Protein AF-A0A813FRF9-F1 (afdb_monomer_lite)

Sequence (175 aa):
MVHPERCLAGGSPAPPGAAAARYLAWLTDDVLRLDVAEHCANDVSYFPFDEIVEAMVLALSRDSKVMACCECGPPQIPIVACPETNTAAVQGDGENCGQEQPGLLLVPPCGVVPFRGFSNYACPFAFLADRLETVYPLFRAFYCRHLCRLHTLSSEPRTLLQLCELFLVCPNYVI

Radius of gyration: 22.88 Å; chains: 1; bounding box: 69×36×68 Å

Organism: Polarella glacialis (NCBI:txid89957)

Secondary structure (DSSP, 8-state):
-----------PPPPHHHHHHHHHHTTTHHHHHHHHIIIIITSTTTGGGHHHHHHHHHHHHH-TTHHHH-TTS-SS--EEE-----S-----------------EEESTTSPPP-TT-GGGTHHHHTT-S-HHHHHHHHHHHIIIIIHHHHS--SSTTSHHHHHHHHHH-TT---

Structure (mmCIF, N/CA/C/O backbone):
data_AF-A0A813FRF9-F1
#
_entry.id   AF-A0A813FRF9-F1
#
loop_
_atom_site.group_PDB
_atom_site.id
_atom_site.type_symbol
_atom_site.label_atom_id
_atom_site.label_alt_id
_atom_site.label_comp_id
_atom_site.label_asym_id
_atom_site.label_entity_id
_atom_site.label_seq_id
_atom_site.pdbx_PDB_ins_code
_atom_site.Cartn_x
_atom_site.Cartn_y
_atom_site.Cartn_z
_atom_site.occupancy
_atom_site.B_iso_or_equiv
_atom_site.auth_seq_id
_atom_site.auth_comp_id
_atom_site.auth_asym_id
_atom_site.auth_atom_id
_atom_site.pdbx_PDB_model_num
ATOM 1 N N . MET A 1 1 ? -50.436 -22.057 -40.321 1.00 35.47 1 MET A N 1
ATOM 2 C CA . MET A 1 1 ? -49.253 -22.528 -39.564 1.00 35.47 1 MET A CA 1
ATOM 3 C C . MET A 1 1 ? -48.476 -21.277 -39.182 1.00 35.47 1 MET A C 1
ATOM 5 O O . MET A 1 1 ? -47.975 -20.619 -40.074 1.00 35.47 1 MET A O 1
ATOM 9 N N . VAL A 1 2 ? -48.770 -20.681 -38.026 1.00 33.16 2 VAL A N 1
ATOM 10 C CA . VAL A 1 2 ? -48.158 -20.957 -36.707 1.00 33.16 2 VAL A CA 1
ATOM 11 C C . VAL A 1 2 ? -46.705 -20.462 -36.647 1.00 33.16 2 VAL A C 1
ATOM 13 O O . VAL A 1 2 ? -45.807 -21.060 -37.227 1.00 33.16 2 VAL A O 1
ATOM 16 N N . HIS A 1 3 ? -46.560 -19.343 -35.932 1.00 34.16 3 HIS A N 1
ATOM 17 C CA . HIS A 1 3 ? -45.374 -18.809 -35.245 1.00 34.16 3 HIS A CA 1
ATOM 18 C C . HIS A 1 3 ? -44.708 -19.860 -34.325 1.00 34.16 3 HIS A C 1
ATOM 20 O O . HIS A 1 3 ? -45.367 -20.843 -33.988 1.00 34.16 3 HIS A O 1
ATOM 26 N N . PRO A 1 4 ? -43.442 -19.685 -33.889 1.00 46.78 4 PRO A N 1
ATOM 27 C CA . PRO A 1 4 ? -43.062 -18.699 -32.847 1.00 46.78 4 PRO A CA 1
ATOM 28 C C . PRO A 1 4 ? -41.827 -17.858 -33.258 1.00 46.78 4 PRO A C 1
ATOM 30 O O . PRO A 1 4 ? -40.989 -18.349 -33.999 1.00 46.78 4 PRO A O 1
ATOM 33 N N . GLU A 1 5 ? -41.652 -16.556 -32.990 1.00 40.06 5 GLU A N 1
ATOM 34 C CA . GLU A 1 5 ? -41.834 -15.717 -31.780 1.00 40.06 5 GLU A CA 1
ATOM 35 C C . GLU A 1 5 ? -41.044 -16.193 -30.550 1.00 40.06 5 GLU A C 1
ATOM 37 O O . GLU A 1 5 ? -41.431 -17.158 -29.896 1.00 40.06 5 GLU A O 1
ATOM 42 N N . ARG A 1 6 ? -39.968 -15.459 -30.218 1.00 34.03 6 ARG A N 1
ATOM 43 C CA . ARG A 1 6 ? -39.759 -14.764 -28.923 1.00 34.03 6 ARG A CA 1
ATOM 44 C C . ARG A 1 6 ? -38.400 -14.045 -28.934 1.00 34.03 6 ARG A C 1
ATOM 46 O O . ARG A 1 6 ? -37.362 -14.687 -29.021 1.00 34.03 6 ARG A O 1
ATOM 53 N N . CYS A 1 7 ? -38.407 -12.721 -29.095 1.00 33.50 7 CYS A N 1
ATOM 54 C CA . CYS A 1 7 ? -38.400 -11.677 -28.044 1.00 33.50 7 CYS A CA 1
ATOM 55 C C . CYS A 1 7 ? -36.966 -11.162 -27.811 1.00 33.50 7 CYS A C 1
ATOM 57 O O . CYS A 1 7 ? -36.131 -11.874 -27.274 1.00 33.50 7 CYS A O 1
ATOM 59 N N . LEU A 1 8 ? -36.572 -10.044 -28.428 1.00 35.75 8 LEU A N 1
ATOM 60 C CA . LEU A 1 8 ? -36.839 -8.641 -28.053 1.00 35.75 8 LEU A CA 1
ATOM 61 C C . LEU A 1 8 ? -36.016 -8.156 -26.851 1.00 35.75 8 LEU A C 1
ATOM 63 O O . LEU A 1 8 ? -36.211 -8.592 -25.724 1.00 35.75 8 LEU A O 1
ATOM 67 N N . ALA A 1 9 ? -35.130 -7.207 -27.171 1.00 43.56 9 ALA A N 1
ATOM 68 C CA . ALA A 1 9 ? -34.919 -5.926 -26.500 1.00 43.56 9 ALA A CA 1
ATOM 69 C C . ALA A 1 9 ? -35.196 -5.854 -24.988 1.00 43.56 9 ALA A C 1
ATOM 71 O O . ALA A 1 9 ? -36.334 -5.915 -24.535 1.00 43.56 9 ALA A O 1
ATOM 72 N N . GLY A 1 10 ? -34.139 -5.559 -24.231 1.00 28.66 10 GLY A N 1
ATOM 73 C CA . GLY A 1 10 ? -34.236 -5.221 -22.815 1.00 28.66 10 GLY A CA 1
ATOM 74 C C . GLY A 1 10 ? -32.913 -4.719 -22.247 1.00 28.66 10 GLY A C 1
ATOM 75 O O . GLY A 1 10 ? -32.472 -5.197 -21.209 1.00 28.66 10 GLY A O 1
ATOM 76 N N . GLY A 1 11 ? -32.237 -3.792 -22.934 1.00 37.69 11 GLY A N 1
ATOM 77 C CA . GLY A 1 11 ? -31.128 -3.045 -22.341 1.00 37.69 11 GLY A CA 1
ATOM 78 C C . GLY A 1 11 ? -31.683 -2.065 -21.314 1.00 37.69 11 GLY A C 1
ATOM 79 O O . GLY A 1 11 ? -31.883 -0.896 -21.630 1.00 37.69 11 GLY A O 1
ATOM 80 N N . SER A 1 12 ? -32.010 -2.559 -20.119 1.00 35.47 12 SER A N 1
ATOM 81 C CA . SER A 1 12 ? -32.393 -1.707 -18.995 1.00 35.47 12 SER A CA 1
ATOM 82 C C . SER A 1 12 ? -31.258 -0.711 -18.734 1.00 35.47 12 SER A C 1
ATOM 84 O O . SER A 1 12 ? -30.107 -1.149 -18.630 1.00 35.47 12 SER A O 1
ATOM 86 N N . PRO A 1 13 ? -31.523 0.603 -18.608 1.00 44.47 13 PRO A N 1
ATOM 87 C CA . PRO A 1 13 ? -30.520 1.515 -18.081 1.00 44.47 13 PRO A CA 1
ATOM 88 C C . PRO A 1 13 ? -30.115 0.994 -16.700 1.00 44.47 13 PRO A C 1
ATOM 90 O O . PRO A 1 13 ? -30.976 0.654 -15.883 1.00 44.47 13 PRO A O 1
ATOM 93 N N . ALA A 1 14 ? -28.807 0.859 -16.463 1.00 45.72 14 ALA A N 1
ATOM 94 C CA . ALA A 1 14 ? -28.303 0.555 -15.131 1.00 45.72 14 ALA A CA 1
ATOM 95 C C . ALA A 1 14 ? -28.917 1.574 -14.155 1.00 45.72 14 ALA A C 1
ATOM 97 O O . ALA A 1 14 ? -28.960 2.764 -14.491 1.00 45.72 14 ALA A O 1
ATOM 98 N N . PRO A 1 15 ? -29.435 1.140 -12.993 1.00 48.06 15 PRO A N 1
ATOM 99 C CA . PRO A 1 15 ? -30.103 2.045 -12.072 1.00 48.06 15 PRO A CA 1
ATOM 100 C C . PRO A 1 15 ? -29.155 3.205 -11.726 1.00 48.06 15 PRO A C 1
ATOM 102 O O . PRO A 1 15 ? -27.954 2.968 -11.563 1.00 48.06 15 PRO A O 1
ATOM 105 N N . PRO A 1 16 ? -29.650 4.450 -11.596 1.00 51.41 16 PRO A N 1
ATOM 106 C CA . PRO A 1 16 ? -28.812 5.627 -11.338 1.00 51.41 16 PRO A CA 1
ATOM 107 C C . PRO A 1 16 ? -27.920 5.473 -10.090 1.00 51.41 16 PRO A C 1
ATOM 109 O O . PRO A 1 16 ? -26.838 6.052 -10.029 1.00 51.41 16 PRO A O 1
ATOM 112 N N . GLY A 1 17 ? -28.304 4.605 -9.145 1.00 50.88 17 GLY A N 1
ATOM 113 C CA . GLY A 1 17 ? -27.493 4.246 -7.977 1.00 50.88 17 GLY A CA 1
ATOM 114 C C . GLY A 1 17 ? -26.233 3.416 -8.275 1.00 50.88 17 GLY A C 1
ATOM 115 O O . GLY A 1 17 ? -25.252 3.530 -7.546 1.00 50.88 17 GLY A O 1
ATOM 116 N N . ALA A 1 18 ? -26.191 2.625 -9.355 1.00 51.00 18 ALA A N 1
ATOM 117 C CA . ALA A 1 18 ? -25.029 1.788 -9.682 1.00 51.00 18 ALA A CA 1
ATOM 118 C C . ALA A 1 18 ? -23.841 2.609 -10.215 1.00 51.00 18 ALA A C 1
ATOM 120 O O . ALA A 1 18 ? -22.685 2.271 -9.959 1.00 51.00 18 ALA A O 1
ATOM 121 N N . ALA A 1 19 ? -24.106 3.704 -10.933 1.00 54.38 19 ALA A N 1
ATOM 122 C CA . ALA A 1 19 ? -23.062 4.626 -11.380 1.00 54.38 19 ALA A CA 1
ATOM 123 C C . ALA A 1 19 ? -22.470 5.419 -10.202 1.00 54.38 19 ALA A C 1
ATOM 125 O O . ALA A 1 19 ? -21.249 5.547 -10.105 1.00 54.38 19 ALA A O 1
ATOM 126 N N . ALA A 1 20 ? -23.320 5.865 -9.269 1.00 56.28 20 ALA A N 1
ATOM 127 C CA . ALA A 1 20 ? -22.893 6.531 -8.039 1.00 56.28 20 ALA A CA 1
ATOM 128 C C . ALA A 1 20 ? -22.049 5.603 -7.145 1.00 56.28 20 ALA A C 1
ATOM 130 O O . ALA A 1 20 ? -20.982 5.997 -6.682 1.00 56.28 20 ALA A O 1
ATOM 131 N N . ALA A 1 21 ? -22.464 4.340 -6.984 1.00 55.38 21 ALA A N 1
ATOM 132 C CA . ALA A 1 21 ? -21.697 3.331 -6.252 1.00 55.38 21 ALA A CA 1
ATOM 133 C C . ALA A 1 21 ? -20.318 3.073 -6.880 1.00 55.38 21 ALA A C 1
ATOM 135 O O . ALA A 1 21 ? -19.330 2.903 -6.167 1.00 55.38 21 ALA A O 1
ATOM 136 N N . ARG A 1 22 ? -20.226 3.090 -8.219 1.00 58.75 22 ARG A N 1
ATOM 137 C CA . ARG A 1 22 ? -18.935 2.995 -8.908 1.00 58.75 22 ARG A CA 1
ATOM 138 C C . ARG A 1 22 ? -18.078 4.215 -8.620 1.00 58.75 22 ARG A C 1
ATOM 140 O O . ARG A 1 22 ? -16.948 4.005 -8.224 1.00 58.75 22 ARG A O 1
ATOM 147 N N . TYR A 1 23 ? -18.593 5.437 -8.762 1.00 66.31 23 TYR A N 1
ATOM 148 C CA . TYR A 1 23 ? -17.843 6.673 -8.486 1.00 66.31 23 TYR A CA 1
ATOM 149 C C . TYR A 1 23 ? -17.273 6.710 -7.059 1.00 66.31 23 TYR A C 1
ATOM 151 O O . TYR A 1 23 ? -16.101 7.024 -6.868 1.00 66.31 23 TYR A O 1
ATOM 159 N N . LEU A 1 24 ? -18.068 6.286 -6.074 1.00 62.81 24 LEU A N 1
ATOM 160 C CA . LEU A 1 24 ? -17.651 6.196 -4.675 1.00 62.81 24 LEU A CA 1
ATOM 161 C C . LEU A 1 24 ? -16.454 5.258 -4.464 1.00 62.81 24 LEU A C 1
ATOM 163 O O . LEU A 1 24 ? -15.586 5.569 -3.657 1.00 62.81 24 LEU A O 1
ATOM 167 N N . ALA A 1 25 ? -16.349 4.162 -5.221 1.00 61.16 25 ALA A N 1
ATOM 168 C CA . ALA A 1 25 ? -15.230 3.224 -5.108 1.00 61.16 25 ALA A CA 1
ATOM 169 C C . ALA A 1 25 ? -13.867 3.815 -5.531 1.00 61.16 25 ALA A C 1
ATOM 171 O O . ALA A 1 25 ? -12.841 3.264 -5.139 1.00 61.16 25 ALA A O 1
ATOM 172 N N . TRP A 1 26 ? -13.847 4.916 -6.297 1.00 69.31 26 TRP A N 1
ATOM 173 C CA . TRP A 1 26 ? -12.620 5.585 -6.768 1.00 69.31 26 TRP A CA 1
ATOM 174 C C . TRP A 1 26 ? -12.372 6.928 -6.082 1.00 69.31 26 TRP A C 1
ATOM 176 O O . TRP A 1 26 ? -11.382 7.583 -6.389 1.00 69.31 26 TRP A O 1
ATOM 186 N N . LEU A 1 27 ? -13.236 7.346 -5.149 1.00 79.81 27 LEU A N 1
ATOM 187 C CA . LEU A 1 27 ? -13.107 8.635 -4.461 1.00 79.81 27 LEU A CA 1
ATOM 188 C C . LEU A 1 27 ? -11.741 8.783 -3.770 1.00 79.81 27 LEU A C 1
ATOM 190 O O . LEU A 1 27 ? -11.188 9.873 -3.667 1.00 79.81 27 LEU A O 1
ATOM 194 N N . THR A 1 28 ? -11.189 7.669 -3.305 1.00 85.88 28 THR A N 1
ATOM 195 C CA . THR A 1 28 ? -9.911 7.609 -2.599 1.00 85.88 28 THR A CA 1
ATOM 196 C C . THR A 1 28 ? -8.701 7.451 -3.507 1.00 85.88 28 THR A C 1
ATOM 198 O O . THR A 1 28 ? -7.582 7.612 -3.032 1.00 85.88 28 THR A O 1
ATOM 201 N N . ASP A 1 29 ? -8.890 7.150 -4.792 1.00 90.50 29 ASP A N 1
ATOM 202 C CA . ASP A 1 29 ? -7.775 6.897 -5.705 1.00 90.50 29 ASP A CA 1
ATOM 203 C C . ASP A 1 29 ? -6.929 8.155 -5.914 1.00 90.50 29 ASP A C 1
ATOM 205 O O . ASP A 1 29 ? -5.707 8.066 -5.900 1.00 90.50 29 ASP A O 1
ATOM 209 N N . ASP A 1 30 ? -7.553 9.327 -6.043 1.00 90.94 30 ASP A N 1
ATOM 210 C CA . ASP A 1 30 ? -6.819 10.583 -6.234 1.00 90.94 30 ASP A CA 1
ATOM 211 C C . ASP A 1 30 ? -5.989 10.945 -4.999 1.00 90.94 30 ASP A C 1
ATOM 213 O O . ASP A 1 30 ? -4.849 11.384 -5.128 1.00 90.94 30 ASP A O 1
ATOM 217 N N . VAL A 1 31 ? -6.514 10.684 -3.797 1.00 92.06 31 VAL A N 1
ATOM 218 C CA . VAL A 1 31 ? -5.765 10.868 -2.543 1.00 92.06 31 VAL A CA 1
ATOM 219 C C . VAL A 1 31 ? -4.556 9.936 -2.498 1.00 92.06 31 VAL A C 1
ATOM 221 O O . VAL A 1 31 ? -3.470 10.358 -2.115 1.00 92.06 31 VAL A O 1
ATOM 224 N N . LEU A 1 32 ? -4.724 8.683 -2.924 1.00 93.44 32 LEU A N 1
ATOM 225 C CA . LEU A 1 32 ? -3.633 7.711 -2.969 1.00 93.44 32 LEU A CA 1
ATOM 226 C C . LEU A 1 32 ? -2.583 8.073 -4.027 1.00 93.44 32 LEU A C 1
ATOM 228 O O . LEU A 1 32 ? -1.395 7.965 -3.746 1.00 93.44 32 LEU A O 1
ATOM 232 N N . ARG A 1 33 ? -2.989 8.558 -5.206 1.00 94.31 33 ARG A N 1
ATOM 233 C CA . ARG A 1 33 ? -2.050 9.047 -6.232 1.00 94.31 33 ARG A CA 1
ATOM 234 C C . ARG A 1 33 ? -1.267 10.260 -5.760 1.00 94.31 33 ARG A C 1
ATOM 236 O O . ARG A 1 33 ? -0.059 10.318 -5.960 1.00 94.31 33 ARG A O 1
ATOM 243 N N . LEU A 1 34 ? -1.941 11.210 -5.111 1.00 94.69 34 LEU A N 1
ATOM 244 C CA . LEU A 1 34 ? -1.283 12.368 -4.509 1.00 94.69 34 LEU A CA 1
ATOM 245 C C . LEU A 1 34 ? -0.261 11.932 -3.454 1.00 94.69 34 LEU A C 1
ATOM 247 O O . LEU A 1 34 ? 0.848 12.455 -3.435 1.00 94.69 34 LEU A O 1
ATOM 251 N N . ASP A 1 35 ? -0.605 10.945 -2.626 1.00 95.38 35 ASP A N 1
ATOM 252 C CA . ASP A 1 35 ? 0.298 10.417 -1.606 1.00 95.38 35 ASP A CA 1
ATOM 253 C C . ASP A 1 35 ? 1.558 9.772 -2.203 1.00 95.38 35 ASP A C 1
ATOM 255 O O . ASP A 1 35 ? 2.666 10.052 -1.742 1.00 95.38 35 ASP A O 1
ATOM 259 N N . VAL A 1 36 ? 1.396 8.954 -3.249 1.00 95.88 36 VAL A N 1
ATOM 260 C CA . VAL A 1 36 ? 2.508 8.320 -3.977 1.00 95.88 36 VAL A CA 1
ATOM 261 C C . VAL A 1 36 ? 3.378 9.370 -4.661 1.00 95.88 36 VAL A C 1
ATOM 263 O O . VAL A 1 36 ? 4.603 9.309 -4.555 1.00 95.88 36 VAL A O 1
ATOM 266 N N . ALA A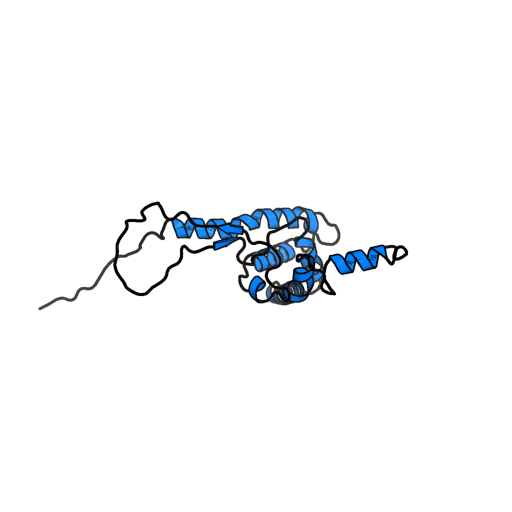 1 37 ? 2.771 10.362 -5.313 1.00 94.94 37 ALA A N 1
ATOM 267 C CA . ALA A 1 37 ? 3.515 11.455 -5.927 1.00 94.94 37 ALA A CA 1
ATOM 268 C C . ALA A 1 37 ? 4.325 12.240 -4.880 1.00 94.94 37 ALA A C 1
ATOM 270 O O . ALA A 1 37 ? 5.470 12.609 -5.129 1.00 94.94 37 ALA A O 1
ATOM 271 N N . GLU A 1 38 ? 3.758 12.469 -3.691 1.00 94.31 38 GLU A N 1
ATOM 272 C CA . GLU A 1 38 ? 4.425 13.209 -2.621 1.00 94.31 38 GLU A CA 1
ATOM 273 C C . GLU A 1 38 ? 5.570 12.419 -1.966 1.00 94.31 38 GLU A C 1
ATOM 275 O O . GLU A 1 38 ? 6.622 13.008 -1.726 1.00 94.31 38 GLU A O 1
ATOM 280 N N . HIS A 1 39 ? 5.390 11.123 -1.683 1.00 91.81 39 HIS A N 1
ATOM 281 C CA . HIS A 1 39 ? 6.319 10.349 -0.842 1.00 91.81 39 HIS A CA 1
ATOM 282 C C . HIS A 1 39 ? 7.189 9.347 -1.604 1.00 91.81 39 HIS A C 1
ATOM 284 O O . HIS A 1 39 ? 8.278 9.022 -1.144 1.00 91.81 39 HIS A O 1
ATOM 290 N N . CYS A 1 40 ? 6.729 8.840 -2.748 1.00 91.44 40 CYS A N 1
ATOM 291 C CA . CYS A 1 40 ? 7.476 7.876 -3.551 1.00 91.44 40 CYS A CA 1
ATOM 292 C C . CYS A 1 40 ? 8.201 8.577 -4.705 1.00 91.44 40 CYS A C 1
ATOM 294 O O . CYS A 1 40 ? 9.424 8.501 -4.791 1.00 91.44 40 CYS A O 1
ATOM 296 N N . ALA A 1 41 ? 7.472 9.330 -5.537 1.00 91.19 41 ALA A N 1
ATOM 297 C CA . ALA A 1 41 ? 8.043 9.967 -6.728 1.00 91.19 41 ALA A CA 1
ATOM 298 C C . ALA A 1 41 ? 9.033 11.101 -6.398 1.00 91.19 41 ALA A C 1
ATOM 300 O O . ALA A 1 41 ? 9.999 11.315 -7.129 1.00 91.19 41 ALA A O 1
ATOM 301 N N . ASN A 1 42 ? 8.829 11.811 -5.282 1.00 90.88 42 ASN A N 1
ATOM 302 C CA . ASN A 1 42 ? 9.750 12.860 -4.831 1.00 90.88 42 ASN A CA 1
ATOM 303 C C . ASN A 1 42 ? 10.937 12.337 -3.999 1.00 90.88 42 ASN A C 1
ATOM 305 O O . ASN A 1 42 ? 11.817 13.129 -3.654 1.00 90.88 42 ASN A O 1
ATOM 309 N N . ASP A 1 43 ? 10.984 11.046 -3.651 1.00 92.44 43 ASP A N 1
ATOM 310 C CA . ASP A 1 43 ? 12.088 10.474 -2.876 1.00 92.44 43 ASP A CA 1
ATOM 311 C C . ASP A 1 43 ? 13.158 9.880 -3.801 1.00 92.44 43 ASP A C 1
ATOM 313 O O . A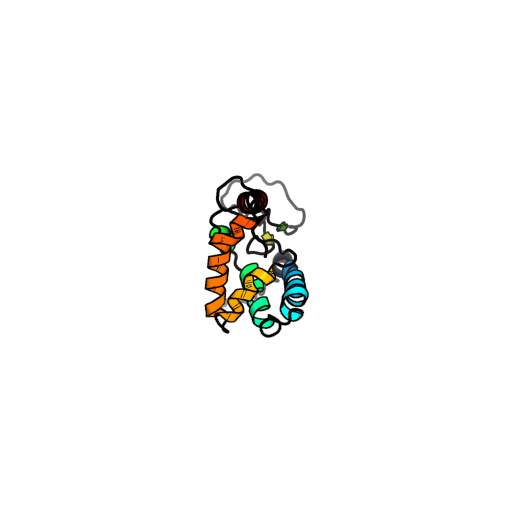SP A 1 43 ? 12.880 9.061 -4.675 1.00 92.44 43 ASP A O 1
ATOM 317 N N . VAL A 1 44 ? 14.419 10.254 -3.575 1.00 91.69 44 VAL A N 1
ATOM 318 C CA . VAL A 1 44 ? 15.571 9.825 -4.390 1.00 91.69 44 VAL A CA 1
ATOM 319 C C . VAL A 1 44 ? 15.761 8.301 -4.387 1.00 91.69 44 VAL A C 1
ATOM 321 O O . VAL A 1 44 ? 16.325 7.744 -5.326 1.00 91.69 44 VAL A O 1
ATOM 324 N N . SER A 1 45 ? 15.297 7.620 -3.343 1.00 90.94 45 SER A N 1
ATOM 325 C CA . SER A 1 45 ? 15.440 6.173 -3.167 1.00 90.94 45 SER A CA 1
ATOM 326 C C . SER A 1 45 ? 14.313 5.392 -3.837 1.00 90.94 45 SER A C 1
ATOM 328 O O . SER A 1 45 ? 14.526 4.246 -4.230 1.00 90.94 45 SER A O 1
ATOM 330 N N . TYR A 1 46 ? 13.123 5.991 -3.948 1.00 90.75 46 TYR A N 1
ATOM 331 C CA . TYR A 1 46 ? 11.905 5.289 -4.356 1.00 90.75 46 TYR A CA 1
ATOM 332 C C . TYR A 1 46 ? 11.318 5.759 -5.689 1.00 90.75 46 TYR A C 1
ATOM 334 O O . TYR A 1 46 ? 10.503 5.029 -6.247 1.00 90.75 46 TYR A O 1
ATOM 342 N N . PHE A 1 47 ? 11.769 6.892 -6.245 1.00 92.12 47 PHE A N 1
ATOM 343 C CA . PHE A 1 47 ? 11.260 7.423 -7.514 1.00 92.12 47 PHE A CA 1
ATOM 344 C C . PHE A 1 47 ? 11.199 6.422 -8.684 1.00 92.12 47 PHE A C 1
ATOM 346 O O . PHE A 1 47 ? 10.289 6.568 -9.491 1.00 92.12 47 PHE A O 1
ATOM 353 N N . PRO A 1 48 ? 12.090 5.409 -8.831 1.00 92.88 48 PRO A N 1
ATOM 354 C CA . PRO A 1 48 ? 11.991 4.463 -9.946 1.00 92.88 48 PRO A CA 1
ATOM 355 C C . PRO A 1 48 ? 10.802 3.503 -9.828 1.00 92.88 48 PRO A C 1
ATOM 357 O O . PRO A 1 48 ? 10.531 2.752 -10.760 1.00 92.88 48 PRO A O 1
ATOM 360 N N . PHE A 1 49 ? 10.164 3.459 -8.659 1.00 94.06 49 PHE A N 1
ATOM 361 C CA . PHE A 1 49 ? 9.151 2.480 -8.292 1.00 94.06 49 PHE A CA 1
ATOM 362 C C . PHE A 1 49 ? 7.770 3.104 -8.069 1.00 94.06 49 PHE A C 1
ATOM 364 O O . PHE A 1 49 ? 6.868 2.424 -7.578 1.00 94.06 49 PHE A O 1
ATOM 371 N N . ASP A 1 50 ? 7.587 4.379 -8.397 1.00 94.25 50 ASP A N 1
ATOM 372 C CA . ASP A 1 50 ? 6.327 5.094 -8.202 1.00 94.25 50 ASP A CA 1
ATOM 373 C C . ASP A 1 50 ? 5.145 4.382 -8.881 1.00 94.25 50 ASP A C 1
ATOM 375 O O . ASP A 1 50 ? 4.103 4.197 -8.252 1.00 94.25 50 ASP A O 1
ATOM 379 N N . GLU A 1 51 ? 5.335 3.859 -10.094 1.00 95.06 51 GLU A N 1
ATOM 380 C CA . GLU A 1 51 ? 4.310 3.107 -10.825 1.00 95.06 51 GLU A CA 1
ATOM 381 C C . GLU A 1 51 ? 3.888 1.815 -10.103 1.00 95.06 51 GLU A C 1
ATOM 383 O O . GLU A 1 51 ? 2.693 1.533 -9.948 1.00 95.06 51 GLU A O 1
ATOM 388 N N . ILE A 1 52 ? 4.849 1.010 -9.630 1.00 95.69 52 ILE A N 1
ATOM 389 C CA . ILE A 1 52 ? 4.539 -0.251 -8.940 1.00 95.69 52 ILE A CA 1
ATOM 390 C C . ILE A 1 52 ? 3.967 0.007 -7.542 1.00 95.69 52 ILE A C 1
ATOM 392 O O . ILE A 1 52 ? 3.079 -0.725 -7.094 1.00 95.69 52 ILE A O 1
ATOM 396 N N . VAL A 1 53 ? 4.420 1.065 -6.864 1.00 95.81 53 VAL A N 1
ATOM 397 C CA . VAL A 1 53 ? 3.891 1.501 -5.568 1.00 95.81 53 VAL A CA 1
ATOM 398 C C . VAL A 1 53 ? 2.459 2.008 -5.709 1.00 95.81 53 VAL A C 1
ATOM 400 O O . VAL A 1 53 ? 1.596 1.559 -4.948 1.00 95.81 53 VAL A O 1
ATOM 403 N N . GLU A 1 54 ? 2.164 2.842 -6.710 1.00 95.69 54 GLU A N 1
ATOM 404 C CA . GLU A 1 54 ? 0.793 3.248 -7.039 1.00 95.69 54 GLU A CA 1
ATOM 405 C C . GLU A 1 54 ? -0.083 2.017 -7.281 1.00 95.69 54 GLU A C 1
ATOM 407 O O . GLU A 1 54 ? -1.144 1.869 -6.665 1.00 95.69 54 GLU A O 1
ATOM 412 N N . ALA A 1 55 ? 0.379 1.086 -8.118 1.00 95.69 55 ALA A N 1
ATOM 413 C CA . ALA A 1 55 ? -0.370 -0.120 -8.436 1.00 95.69 55 ALA A CA 1
ATOM 414 C C . ALA A 1 55 ? -0.665 -0.977 -7.191 1.00 95.69 55 ALA A C 1
ATOM 416 O O . ALA A 1 55 ? -1.789 -1.459 -7.034 1.00 95.69 55 ALA A O 1
ATOM 417 N N . MET A 1 56 ? 0.300 -1.143 -6.279 1.00 95.62 56 MET A N 1
ATOM 418 C CA . MET A 1 56 ? 0.116 -1.878 -5.021 1.00 95.62 56 MET A CA 1
ATOM 419 C C . MET A 1 56 ? -0.907 -1.212 -4.099 1.00 95.62 56 MET A C 1
ATOM 421 O O . MET A 1 56 ? -1.785 -1.884 -3.550 1.00 95.62 56 MET A O 1
ATOM 425 N N . VAL A 1 57 ? -0.797 0.103 -3.928 1.00 94.88 57 VAL A N 1
ATOM 426 C CA . VAL A 1 57 ? -1.653 0.891 -3.041 1.00 94.88 57 VAL A CA 1
ATOM 427 C C . VAL A 1 57 ? -3.097 0.923 -3.559 1.00 94.88 57 VAL A C 1
ATOM 429 O O . VAL A 1 57 ? -4.036 0.684 -2.795 1.00 94.88 57 VAL A O 1
ATOM 432 N N . LEU A 1 58 ? -3.288 1.117 -4.867 1.00 93.75 58 LEU A N 1
ATOM 433 C CA . LEU A 1 58 ? -4.604 1.053 -5.507 1.00 93.75 58 LEU A CA 1
ATOM 434 C C . LEU A 1 58 ? -5.189 -0.366 -5.488 1.00 93.75 58 LEU A C 1
ATOM 436 O O . LEU A 1 58 ? -6.388 -0.538 -5.256 1.00 93.75 58 LEU A O 1
ATOM 440 N N . ALA A 1 59 ? -4.364 -1.399 -5.693 1.00 93.62 59 ALA A N 1
ATOM 441 C CA . ALA A 1 59 ? -4.802 -2.789 -5.576 1.00 93.62 59 ALA A CA 1
ATOM 442 C C . ALA A 1 59 ? -5.267 -3.113 -4.151 1.00 93.62 59 ALA A C 1
ATOM 444 O O . ALA A 1 59 ? -6.261 -3.817 -3.971 1.00 93.62 59 ALA A O 1
ATOM 445 N N . LEU A 1 60 ? -4.597 -2.571 -3.129 1.00 92.75 60 LEU A N 1
ATOM 446 C CA . LEU A 1 60 ? -5.024 -2.738 -1.745 1.00 92.75 60 LEU A CA 1
ATOM 447 C C . LEU A 1 60 ? -6.342 -2.009 -1.484 1.00 92.75 60 LEU A C 1
ATOM 449 O O . LEU A 1 60 ? -7.239 -2.627 -0.930 1.00 92.75 60 LEU A O 1
ATOM 453 N N . SER A 1 61 ? -6.480 -0.753 -1.924 1.00 91.19 61 SER A N 1
ATOM 454 C CA . SER A 1 61 ? -7.707 0.056 -1.800 1.00 91.19 61 SER A CA 1
ATOM 455 C C . SER A 1 61 ? -8.961 -0.688 -2.286 1.00 91.19 61 SER A C 1
ATOM 457 O O . SER A 1 61 ? -10.020 -0.655 -1.656 1.00 91.19 61 SER A O 1
ATOM 459 N N . ARG A 1 62 ? -8.828 -1.439 -3.385 1.00 89.12 62 ARG A N 1
ATOM 460 C CA . ARG A 1 62 ? -9.935 -2.154 -4.038 1.00 89.12 62 ARG A CA 1
ATOM 461 C C . ARG A 1 62 ? -10.194 -3.563 -3.499 1.00 89.12 62 ARG A C 1
ATOM 463 O O . ARG A 1 62 ? -11.228 -4.143 -3.833 1.00 89.12 62 ARG A O 1
ATOM 470 N N . ASP A 1 63 ? -9.297 -4.137 -2.699 1.00 90.31 63 ASP A N 1
ATOM 471 C CA . ASP A 1 63 ? -9.460 -5.506 -2.200 1.00 90.31 63 ASP A CA 1
ATOM 472 C C . ASP A 1 63 ? -10.368 -5.548 -0.966 1.00 90.31 63 ASP A C 1
ATOM 474 O O . ASP A 1 63 ? -9.954 -5.292 0.165 1.00 90.31 63 ASP A O 1
ATOM 478 N N . SER A 1 64 ? -11.621 -5.952 -1.185 1.00 85.69 64 SER A N 1
ATOM 479 C CA . SER A 1 64 ? -12.627 -6.111 -0.131 1.00 85.69 64 SER A CA 1
ATOM 480 C C . SER A 1 64 ? -12.307 -7.211 0.884 1.00 85.69 64 SER A C 1
ATOM 482 O O . SER A 1 64 ? -12.946 -7.291 1.932 1.00 85.69 64 SER A O 1
ATOM 484 N N . LYS A 1 65 ? -11.326 -8.078 0.605 1.00 87.62 65 LYS A N 1
ATOM 485 C CA . LYS A 1 65 ? -10.907 -9.140 1.528 1.00 87.62 65 LYS A CA 1
ATOM 486 C C . LYS A 1 65 ? -9.951 -8.635 2.601 1.00 87.62 65 LYS A C 1
ATOM 488 O O . LYS A 1 65 ? -9.771 -9.336 3.592 1.00 87.62 65 LYS A O 1
ATOM 493 N N . VAL A 1 66 ? -9.339 -7.459 2.430 1.00 89.12 66 VAL A N 1
ATOM 494 C CA . VAL A 1 66 ? -8.356 -6.908 3.380 1.00 89.12 66 VAL A CA 1
ATOM 495 C C . VAL A 1 66 ? -8.956 -6.808 4.779 1.00 89.12 66 VAL A C 1
ATOM 497 O O . VAL A 1 66 ? -8.384 -7.363 5.712 1.00 89.12 66 VAL A O 1
ATOM 500 N N . MET A 1 67 ? -10.152 -6.226 4.915 1.00 84.31 67 MET A N 1
ATOM 501 C CA . MET A 1 67 ? -10.824 -6.089 6.211 1.00 84.31 67 MET A CA 1
ATOM 502 C C . MET A 1 67 ? -11.038 -7.432 6.921 1.00 84.31 67 MET A C 1
ATOM 504 O O . MET A 1 67 ? -10.784 -7.540 8.117 1.00 84.31 67 MET A O 1
ATOM 508 N N . ALA A 1 68 ? -11.478 -8.461 6.192 1.00 84.88 68 ALA A N 1
ATOM 509 C CA . ALA A 1 68 ? -11.721 -9.789 6.757 1.00 84.88 68 ALA A CA 1
ATOM 510 C C . ALA A 1 68 ? -10.423 -10.540 7.107 1.00 84.88 68 ALA A C 1
ATOM 512 O O . ALA A 1 68 ? -10.444 -11.467 7.912 1.00 84.88 68 ALA A O 1
ATOM 513 N N . CYS A 1 69 ? -9.300 -10.167 6.490 1.00 86.69 69 CYS A N 1
ATOM 514 C CA . CYS A 1 69 ? -7.996 -10.778 6.732 1.00 86.69 69 CYS A CA 1
ATOM 515 C C . CYS A 1 69 ? -7.178 -10.078 7.828 1.00 86.69 69 CYS A C 1
ATOM 517 O O . CYS A 1 69 ? -6.149 -10.621 8.228 1.00 86.69 69 CYS A O 1
ATOM 519 N N . CYS A 1 70 ? -7.591 -8.900 8.302 1.00 85.62 70 CYS A N 1
ATOM 520 C CA . CYS A 1 70 ? -6.889 -8.170 9.356 1.00 85.62 70 CYS A CA 1
ATOM 521 C C . CYS A 1 70 ? -6.950 -8.913 10.700 1.00 85.62 70 CYS A C 1
ATOM 523 O O . CYS A 1 70 ? -8.030 -9.175 11.227 1.00 85.62 70 CYS A O 1
ATOM 525 N N . GLU A 1 71 ? -5.789 -9.194 11.300 1.00 83.50 71 GLU A N 1
ATOM 526 C CA . GLU A 1 71 ? -5.708 -9.952 12.560 1.00 83.50 71 GLU A CA 1
ATOM 527 C C . GLU A 1 71 ? -6.332 -9.230 13.768 1.00 83.50 71 GLU A C 1
ATOM 529 O O . GLU A 1 71 ? -6.809 -9.888 14.688 1.00 83.50 71 GLU A O 1
ATOM 534 N N . CYS A 1 72 ? -6.329 -7.894 13.788 1.00 74.69 72 CYS A N 1
ATOM 535 C CA . CYS A 1 72 ? -6.853 -7.087 14.898 1.00 74.69 72 CYS A CA 1
ATOM 536 C C . CYS A 1 72 ? -8.295 -6.592 14.688 1.00 74.69 72 CYS A C 1
ATOM 538 O O . CYS A 1 72 ? -8.764 -5.744 15.444 1.00 74.69 72 CYS A O 1
ATOM 540 N N . GLY A 1 73 ? -8.996 -7.100 13.669 1.00 73.31 73 GLY A N 1
ATOM 541 C CA . GLY A 1 73 ? -10.288 -6.561 13.240 1.00 73.31 73 GLY A CA 1
ATOM 542 C C . GLY A 1 73 ? -10.149 -5.315 12.349 1.00 73.31 73 GLY A C 1
ATOM 543 O O . GLY A 1 73 ? -9.048 -5.017 11.874 1.00 73.31 73 GLY A O 1
ATOM 544 N N . PRO A 1 74 ? -11.257 -4.606 12.056 1.00 70.06 74 PRO A N 1
ATOM 545 C CA . PRO A 1 74 ? -11.233 -3.440 11.179 1.00 70.06 74 PRO A CA 1
ATOM 546 C C . PRO A 1 74 ? -10.368 -2.330 11.802 1.00 70.06 74 PRO A C 1
ATOM 548 O O . PRO A 1 74 ? -10.678 -1.869 12.901 1.00 70.06 74 PRO A O 1
ATOM 551 N N . PRO A 1 75 ? -9.289 -1.893 11.124 1.00 68.56 75 PRO A N 1
ATOM 552 C CA . PRO A 1 75 ? -8.302 -0.996 11.722 1.00 68.56 75 PRO A CA 1
ATOM 553 C C . PRO A 1 75 ? -8.822 0.430 11.940 1.00 68.56 75 PRO A C 1
ATOM 555 O O . PRO A 1 75 ? -8.296 1.155 12.777 1.00 68.56 75 PRO A O 1
ATOM 558 N N . GLN A 1 76 ? -9.820 0.857 11.166 1.00 72.69 76 GLN A N 1
ATOM 559 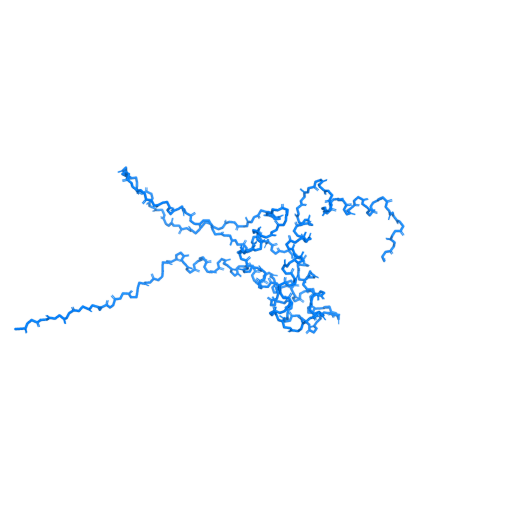C CA . GLN A 1 76 ? -10.371 2.210 11.182 1.00 72.69 76 GLN A CA 1
ATOM 560 C C . GLN A 1 76 ? -11.892 2.156 11.026 1.00 72.69 76 GLN A C 1
ATOM 562 O O . GLN A 1 76 ? -12.431 1.173 10.515 1.00 72.69 76 GLN A O 1
ATOM 567 N N . ILE A 1 77 ? -12.579 3.222 11.452 1.00 72.00 77 ILE A N 1
ATOM 568 C CA . ILE A 1 77 ? -14.008 3.404 11.173 1.00 72.00 77 ILE A CA 1
ATOM 569 C C . ILE A 1 77 ? -14.126 3.679 9.672 1.00 72.00 77 ILE A C 1
ATOM 571 O O . ILE A 1 77 ? -13.644 4.719 9.214 1.00 72.00 77 ILE A O 1
ATOM 575 N N . PRO A 1 78 ? -14.708 2.761 8.892 1.00 70.38 78 PRO A N 1
ATOM 576 C CA . PRO A 1 78 ? -14.726 2.925 7.456 1.00 70.38 78 PRO A CA 1
ATOM 577 C C . PRO A 1 78 ? -15.746 3.991 7.049 1.00 70.38 78 PRO A C 1
ATOM 579 O O . PRO A 1 78 ? -16.755 4.197 7.730 1.00 70.38 78 PRO A O 1
ATOM 582 N N . ILE A 1 79 ? -15.509 4.651 5.914 1.00 76.25 79 ILE A N 1
ATOM 583 C CA . ILE A 1 79 ? -16.497 5.569 5.346 1.00 76.25 79 ILE A CA 1
ATOM 584 C C . ILE A 1 79 ? -17.611 4.714 4.754 1.00 76.25 79 ILE A C 1
ATOM 586 O O . ILE A 1 79 ? -17.378 3.874 3.882 1.00 76.25 79 ILE A O 1
ATOM 590 N N . VAL A 1 80 ? -18.824 4.925 5.253 1.00 74.75 80 VAL A N 1
ATOM 591 C CA . VAL A 1 80 ? -20.010 4.224 4.783 1.00 74.75 80 VAL A CA 1
ATOM 592 C C . VAL A 1 80 ? -20.836 5.182 3.945 1.00 74.75 80 VAL A C 1
ATOM 594 O O . VAL A 1 80 ? -21.360 6.174 4.449 1.00 74.75 80 VAL A O 1
ATOM 597 N N . ALA A 1 81 ? -20.938 4.888 2.655 1.00 69.12 81 ALA A N 1
ATOM 598 C CA . ALA A 1 81 ? -21.812 5.606 1.753 1.00 69.12 81 ALA A CA 1
ATOM 599 C C . ALA A 1 81 ? -23.177 4.913 1.713 1.00 69.12 81 ALA A C 1
ATOM 601 O O . ALA A 1 81 ? -23.287 3.736 1.366 1.00 69.12 81 ALA A O 1
ATOM 602 N N . CYS A 1 82 ? -24.224 5.660 2.050 1.00 65.31 82 CYS A N 1
ATOM 603 C CA . CYS A 1 82 ? -25.598 5.267 1.779 1.00 65.31 82 CYS A CA 1
ATOM 604 C C . CYS A 1 82 ? -25.961 5.829 0.401 1.00 65.31 82 CYS A C 1
ATOM 606 O O . CYS A 1 82 ? -26.101 7.048 0.284 1.00 65.31 82 CYS A O 1
ATOM 608 N N . PRO A 1 83 ? -26.078 5.007 -0.657 1.00 58.16 83 PRO A N 1
ATOM 609 C CA . PRO A 1 83 ? -26.580 5.511 -1.922 1.00 58.16 83 PRO A CA 1
ATOM 610 C C . PRO A 1 83 ? -28.015 5.993 -1.700 1.00 58.16 83 PRO A C 1
ATOM 612 O O . PRO A 1 83 ? -28.850 5.264 -1.161 1.00 58.16 83 PRO A O 1
ATOM 615 N N . GLU A 1 84 ? -28.288 7.235 -2.090 1.00 51.88 84 GLU A N 1
ATOM 616 C CA . GLU A 1 84 ? -29.617 7.832 -2.032 1.00 51.88 84 GLU A CA 1
ATOM 617 C C . GLU A 1 84 ? -30.573 6.979 -2.875 1.00 51.88 84 GLU A C 1
ATOM 619 O O . GLU A 1 84 ? -30.607 7.058 -4.103 1.00 51.88 84 GLU A O 1
ATOM 624 N N . THR A 1 85 ? -31.343 6.108 -2.229 1.00 48.81 85 THR A N 1
ATOM 625 C CA . THR A 1 85 ? -32.579 5.614 -2.824 1.00 48.81 85 THR A CA 1
ATOM 626 C C . THR A 1 85 ? -33.600 6.702 -2.563 1.00 48.81 85 THR A C 1
ATOM 628 O O . THR A 1 85 ? -33.922 6.995 -1.413 1.00 48.81 85 THR A O 1
ATOM 631 N N . ASN A 1 86 ? -34.030 7.361 -3.641 1.00 41.19 86 ASN A N 1
ATOM 632 C CA . ASN A 1 86 ? -35.091 8.359 -3.620 1.00 41.19 86 ASN A CA 1
ATOM 633 C C . ASN A 1 86 ? -36.202 7.961 -2.640 1.00 41.19 86 ASN A C 1
ATOM 635 O O . ASN A 1 86 ? -36.694 6.832 -2.637 1.00 41.19 86 ASN A O 1
ATOM 639 N N . THR A 1 87 ? -36.593 8.934 -1.833 1.00 47.12 87 THR A N 1
ATOM 640 C CA . THR A 1 87 ? -37.742 8.933 -0.940 1.00 47.12 87 THR A CA 1
ATOM 641 C C . THR A 1 87 ? -39.006 8.393 -1.619 1.00 47.12 87 THR A C 1
ATOM 643 O O . THR A 1 87 ? -39.692 9.102 -2.347 1.00 47.12 87 THR A O 1
ATOM 646 N N . ALA A 1 88 ? -39.354 7.141 -1.327 1.00 38.12 88 ALA A N 1
ATOM 647 C CA . ALA A 1 88 ? -40.723 6.634 -1.382 1.00 38.12 88 ALA A CA 1
ATOM 648 C C . ALA A 1 88 ? -40.844 5.378 -0.506 1.00 38.12 88 ALA A C 1
ATOM 650 O O . ALA A 1 88 ? -41.105 4.278 -0.987 1.00 38.12 88 ALA A O 1
ATOM 651 N N . ALA A 1 89 ? -40.676 5.548 0.808 1.00 39.06 89 ALA A N 1
ATOM 652 C CA . ALA A 1 89 ? -41.279 4.639 1.774 1.00 39.06 89 ALA A CA 1
ATOM 653 C C . ALA A 1 89 ? -42.806 4.822 1.702 1.00 39.06 89 ALA A C 1
ATOM 655 O O . ALA A 1 89 ? -43.397 5.568 2.479 1.00 39.06 89 ALA A O 1
ATOM 656 N N . VAL A 1 90 ? -43.441 4.196 0.707 1.00 41.50 90 VAL A N 1
ATOM 657 C CA . VAL A 1 90 ? -44.876 3.919 0.756 1.00 41.50 90 VAL A CA 1
ATOM 658 C C . VAL A 1 90 ? -45.047 2.751 1.712 1.00 41.50 90 VAL A C 1
ATOM 660 O O . VAL A 1 90 ? -44.583 1.640 1.474 1.00 41.50 90 VAL A O 1
ATOM 663 N N . GLN A 1 91 ? -45.684 3.070 2.828 1.00 45.00 91 GLN A N 1
ATOM 664 C CA . GLN A 1 91 ? -46.224 2.157 3.815 1.00 45.00 91 GLN A CA 1
ATOM 665 C C . GLN A 1 91 ? -47.076 1.082 3.124 1.00 45.00 91 GLN A C 1
ATOM 667 O O . GLN A 1 91 ? -48.038 1.401 2.426 1.00 45.00 91 GLN A O 1
ATOM 672 N N . GLY A 1 92 ? -46.703 -0.182 3.302 1.00 30.97 92 GLY A N 1
ATOM 673 C CA . GLY A 1 92 ? -47.441 -1.331 2.796 1.00 30.97 92 GLY A CA 1
ATOM 674 C C . GLY A 1 92 ? -47.204 -2.528 3.703 1.00 30.97 92 GLY A C 1
ATOM 675 O O . GLY A 1 92 ? -46.139 -3.136 3.664 1.00 30.97 92 GLY A O 1
ATOM 676 N N . ASP A 1 93 ? -48.194 -2.823 4.540 1.00 40.81 93 ASP A N 1
ATOM 677 C CA . ASP A 1 93 ? -48.288 -4.055 5.316 1.00 40.81 93 ASP A CA 1
ATOM 678 C C . ASP A 1 93 ? -48.382 -5.259 4.362 1.00 40.81 93 ASP A C 1
ATOM 680 O O . ASP A 1 93 ? -49.258 -5.302 3.496 1.00 40.81 93 ASP A O 1
ATOM 684 N N . GLY A 1 94 ? -47.491 -6.243 4.504 1.00 32.09 94 GLY A N 1
ATOM 685 C CA . GLY A 1 94 ? -47.557 -7.478 3.720 1.00 32.09 94 GLY A CA 1
ATOM 686 C C . GLY A 1 94 ? -46.301 -8.337 3.825 1.00 32.09 94 GLY A C 1
ATOM 687 O O . GLY A 1 94 ? -45.255 -8.014 3.274 1.00 32.09 94 GLY A O 1
ATOM 688 N N . GLU A 1 95 ? -46.422 -9.451 4.537 1.00 45.56 95 GLU A N 1
ATOM 689 C CA . GLU A 1 95 ? -45.412 -10.489 4.737 1.00 45.56 95 GLU A CA 1
ATOM 690 C C . GLU A 1 95 ? -44.942 -11.104 3.398 1.00 45.56 95 GLU A C 1
ATOM 692 O O . GLU A 1 95 ? -45.773 -11.619 2.652 1.00 45.56 95 GLU A O 1
ATOM 697 N N . ASN A 1 96 ? -43.629 -11.074 3.093 1.00 31.34 96 ASN A N 1
ATOM 698 C CA . ASN A 1 96 ? -42.836 -12.207 2.565 1.00 31.34 96 ASN A CA 1
ATOM 699 C C . ASN A 1 96 ? -41.364 -11.853 2.213 1.00 31.34 96 ASN A C 1
ATOM 701 O O . ASN A 1 96 ? -41.075 -10.914 1.483 1.00 31.34 96 ASN A O 1
ATOM 705 N N . CYS A 1 97 ? -40.466 -12.685 2.755 1.00 39.78 97 CYS A N 1
ATOM 706 C CA . CYS A 1 97 ? -39.060 -13.006 2.446 1.00 39.78 97 CYS A CA 1
ATOM 707 C C . CYS A 1 97 ? -38.290 -12.264 1.320 1.00 39.78 97 CYS A C 1
ATOM 709 O O . CYS A 1 97 ? -38.554 -12.466 0.138 1.00 39.78 97 CYS A O 1
ATOM 711 N N . GLY A 1 98 ? -37.199 -11.582 1.713 1.00 32.59 98 GLY A N 1
ATOM 712 C CA . GLY A 1 98 ? -36.098 -11.138 0.841 1.00 32.59 98 GLY A CA 1
ATOM 713 C C . GLY A 1 98 ? -35.497 -9.794 1.272 1.00 32.59 98 GLY A C 1
ATOM 714 O O . GLY A 1 98 ? -35.764 -8.778 0.645 1.00 32.59 98 GLY A O 1
ATOM 715 N N . GLN A 1 99 ? -34.732 -9.758 2.370 1.00 33.47 99 GLN A N 1
ATOM 716 C CA . GLN A 1 99 ? -34.123 -8.523 2.890 1.00 33.47 99 GLN A CA 1
ATOM 717 C C . GLN A 1 99 ? -33.020 -7.988 1.957 1.00 33.47 99 GLN A C 1
ATOM 719 O O . GLN A 1 99 ? -31.848 -8.308 2.136 1.00 33.47 99 GLN A O 1
ATOM 724 N N . GLU A 1 100 ? -33.363 -7.110 1.018 1.00 43.59 100 GLU A N 1
ATOM 725 C CA . GLU A 1 100 ? -32.401 -6.155 0.459 1.00 43.59 100 GLU A CA 1
ATOM 726 C C . GLU A 1 100 ? -32.340 -4.950 1.404 1.00 43.59 100 GLU A C 1
ATOM 728 O O . GLU A 1 100 ? -33.115 -3.999 1.313 1.00 43.59 100 GLU A O 1
ATOM 733 N N . GLN A 1 101 ? -31.460 -5.045 2.406 1.00 42.59 101 GLN A N 1
ATOM 734 C CA . GLN A 1 101 ? -31.113 -3.912 3.264 1.00 42.59 101 GLN A CA 1
ATOM 735 C C . GLN A 1 101 ? -30.551 -2.777 2.389 1.00 42.59 101 GLN A C 1
ATOM 737 O O . GLN A 1 101 ? -29.861 -3.077 1.411 1.00 42.59 101 GLN A O 1
ATOM 742 N N . PRO A 1 102 ? -30.800 -1.492 2.716 1.00 45.81 102 PRO A N 1
ATOM 743 C CA . PRO A 1 102 ? -30.183 -0.378 2.000 1.00 45.81 102 PRO A CA 1
ATOM 744 C C . PRO A 1 102 ? -28.666 -0.590 2.010 1.00 45.81 102 PRO A C 1
ATOM 746 O O . PRO A 1 102 ? -28.047 -0.617 3.073 1.00 45.81 102 PRO A O 1
ATOM 749 N N . GLY A 1 103 ? -28.099 -0.863 0.833 1.00 56.28 103 GLY A N 1
ATOM 750 C CA . GLY A 1 103 ? -26.743 -1.383 0.691 1.00 56.28 103 GLY A CA 1
ATOM 751 C C . GLY A 1 103 ? -25.709 -0.370 1.161 1.00 56.28 103 GLY A C 1
ATOM 752 O O . GLY A 1 103 ? -25.323 0.514 0.402 1.00 56.28 103 GLY A O 1
ATOM 753 N N . LEU A 1 104 ? -25.276 -0.498 2.415 1.00 64.38 104 LEU A N 1
ATOM 754 C CA . LEU A 1 104 ? -24.176 0.267 2.994 1.00 64.38 104 LEU A CA 1
ATOM 755 C C . LEU A 1 104 ? -22.910 -0.063 2.190 1.00 64.38 104 LEU A C 1
ATOM 757 O O . LEU A 1 104 ? -22.410 -1.188 2.245 1.00 64.38 104 LEU A O 1
ATOM 761 N N . LEU A 1 105 ? -22.418 0.896 1.404 1.00 73.19 105 LEU A N 1
ATOM 762 C CA . LEU A 1 105 ? -21.211 0.726 0.602 1.00 73.19 105 LEU A CA 1
ATOM 763 C C . LEU A 1 105 ? -19.997 1.210 1.391 1.00 73.19 105 LEU A C 1
ATOM 765 O O . LEU A 1 105 ? -19.971 2.334 1.888 1.00 73.19 105 LEU A O 1
ATOM 769 N N . LEU A 1 106 ? -18.973 0.368 1.457 1.00 77.38 106 LEU A N 1
ATOM 770 C CA . LEU A 1 106 ? -17.700 0.698 2.074 1.00 77.38 106 LEU A CA 1
ATOM 771 C C . LEU A 1 106 ? -16.791 1.459 1.105 1.00 77.38 106 LEU A C 1
ATOM 773 O O . LEU A 1 106 ? -16.571 0.996 -0.017 1.00 77.38 106 LEU A O 1
ATOM 777 N N . VAL A 1 107 ? -16.238 2.588 1.545 1.00 81.19 107 VAL A N 1
ATOM 778 C CA . VAL A 1 107 ? -15.332 3.414 0.739 1.00 81.19 107 VAL A CA 1
ATOM 779 C C . VAL A 1 107 ? -14.031 3.695 1.514 1.00 81.19 107 VAL A C 1
ATOM 781 O O . VAL A 1 107 ? -14.084 4.336 2.562 1.00 81.19 107 VAL A O 1
ATOM 784 N N . PRO A 1 108 ? -12.853 3.250 1.034 1.00 85.44 108 PRO A N 1
ATOM 785 C CA . PRO A 1 108 ? -12.648 2.302 -0.064 1.00 85.44 108 PRO A CA 1
ATOM 786 C C . PRO A 1 108 ? -13.157 0.884 0.264 1.00 85.44 108 PRO A C 1
ATOM 788 O O . PRO A 1 108 ? -13.361 0.563 1.439 1.00 85.44 108 PRO A O 1
ATOM 791 N N . PRO A 1 109 ? -13.290 -0.004 -0.743 1.00 84.19 109 PRO A N 1
ATOM 792 C CA . PRO A 1 109 ? -13.702 -1.397 -0.547 1.00 84.19 109 PRO A CA 1
ATOM 793 C C . PRO A 1 109 ? -12.878 -2.178 0.483 1.00 84.19 109 PRO A C 1
ATOM 795 O O . PRO A 1 109 ? -13.407 -3.085 1.120 1.00 84.19 109 PRO A O 1
ATOM 798 N N . CYS A 1 110 ? -11.600 -1.841 0.670 1.00 85.00 110 CYS A N 1
ATOM 799 C CA . CYS A 1 110 ? -10.740 -2.476 1.668 1.00 85.00 110 CYS A CA 1
ATOM 800 C C . CYS A 1 110 ? -11.025 -2.059 3.118 1.00 85.00 110 CYS A C 1
ATOM 802 O O . CYS A 1 110 ? -10.563 -2.727 4.044 1.00 85.00 110 CYS A O 1
ATOM 804 N N . GLY A 1 111 ? -11.766 -0.965 3.321 1.00 84.12 111 GLY A N 1
ATOM 805 C CA . GLY A 1 111 ? -12.087 -0.404 4.634 1.00 84.12 111 GLY A CA 1
ATOM 806 C C . GLY A 1 111 ? -10.969 0.363 5.319 1.00 84.12 111 GLY A C 1
ATOM 807 O O . GLY A 1 111 ? -11.100 0.696 6.493 1.00 84.12 111 GLY A O 1
ATOM 808 N N . VAL A 1 112 ? -9.876 0.629 4.610 1.00 85.94 112 VAL A N 1
ATOM 809 C CA . VAL A 1 112 ? -8.757 1.431 5.099 1.00 85.94 112 VAL A CA 1
ATOM 810 C C . VAL A 1 112 ? -8.878 2.818 4.497 1.00 85.94 112 VAL A C 1
ATOM 812 O O . VAL A 1 112 ? -8.814 2.965 3.281 1.00 85.94 112 VAL A O 1
ATOM 815 N N . VAL A 1 113 ? -9.030 3.839 5.332 1.00 87.50 113 VAL A N 1
ATOM 816 C CA . VAL A 1 113 ? -9.060 5.223 4.865 1.00 87.50 113 VAL A CA 1
ATOM 817 C C . VAL A 1 113 ? -7.625 5.655 4.536 1.00 87.50 113 VAL A C 1
ATOM 819 O O . VAL A 1 113 ? -6.742 5.519 5.391 1.00 87.50 113 VAL A O 1
ATOM 822 N N . PRO A 1 114 ? -7.359 6.162 3.316 1.00 88.62 114 PRO A N 1
ATOM 823 C CA . PRO A 1 114 ? -6.059 6.722 2.970 1.00 88.62 114 PRO A CA 1
ATOM 824 C C . PRO A 1 114 ? -5.634 7.815 3.946 1.00 88.62 114 PRO A C 1
ATOM 826 O O . PRO A 1 114 ? -6.432 8.675 4.320 1.00 88.62 114 PRO A O 1
ATOM 829 N N . PHE A 1 115 ? -4.359 7.820 4.308 1.00 89.69 115 PHE A N 1
ATOM 830 C CA . PHE A 1 115 ? -3.743 8.882 5.093 1.00 89.69 115 PHE A CA 1
ATOM 831 C C . PHE A 1 115 ? -2.371 9.222 4.514 1.00 89.69 115 PHE A C 1
ATOM 833 O O . PHE A 1 115 ? -1.8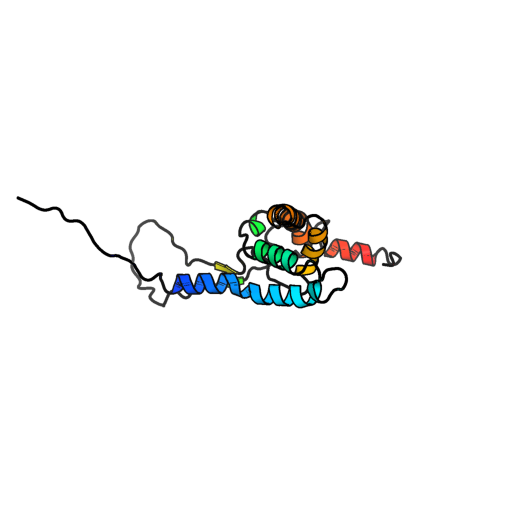29 8.487 3.691 1.00 89.69 115 PHE A O 1
ATOM 840 N N . ARG A 1 116 ? -1.813 10.352 4.946 1.00 91.62 116 ARG A N 1
ATOM 841 C CA . ARG A 1 116 ? -0.527 10.840 4.447 1.00 91.62 116 ARG A CA 1
ATOM 842 C C . ARG A 1 116 ? 0.617 9.895 4.828 1.00 91.62 116 ARG A C 1
ATOM 844 O O . ARG A 1 116 ? 0.784 9.571 6.002 1.00 91.62 116 ARG A O 1
ATOM 851 N N . GLY A 1 117 ? 1.420 9.502 3.851 1.00 91.31 117 GLY A N 1
ATOM 852 C CA . GLY A 1 117 ? 2.508 8.544 3.985 1.00 91.31 117 GLY A CA 1
ATOM 853 C C . GLY A 1 117 ? 2.061 7.084 3.905 1.00 91.31 117 GLY A C 1
ATOM 854 O O . GLY A 1 117 ? 2.831 6.207 4.291 1.00 91.31 117 GLY A O 1
ATOM 855 N N . PHE A 1 118 ? 0.847 6.797 3.429 1.00 92.81 118 PHE A N 1
ATOM 856 C CA . PHE A 1 118 ? 0.363 5.425 3.261 1.00 92.81 118 PHE A CA 1
ATOM 857 C C . PHE A 1 118 ? 1.225 4.625 2.273 1.00 92.81 118 PHE A C 1
ATOM 859 O O . PHE A 1 118 ? 1.561 3.463 2.518 1.00 92.81 118 PHE A O 1
ATOM 866 N N . SER A 1 119 ? 1.625 5.263 1.175 1.00 94.19 119 SER A N 1
ATOM 867 C CA . SER A 1 119 ? 2.502 4.698 0.143 1.00 94.19 119 SER A CA 1
ATOM 868 C C . SER A 1 119 ? 3.848 4.209 0.685 1.00 94.19 119 SER A C 1
ATOM 870 O O . SER A 1 119 ? 4.358 3.196 0.202 1.00 94.19 119 SER A O 1
ATOM 872 N N . ASN A 1 120 ? 4.369 4.814 1.761 1.00 93.38 120 ASN A N 1
ATOM 873 C CA . ASN A 1 120 ? 5.629 4.401 2.393 1.00 93.38 120 ASN A CA 1
ATOM 874 C C . ASN A 1 120 ? 5.616 2.951 2.888 1.00 93.38 120 ASN A C 1
ATOM 876 O O . ASN A 1 120 ? 6.671 2.333 3.008 1.00 93.38 120 ASN A O 1
ATOM 880 N N . TYR A 1 121 ? 4.444 2.379 3.167 1.00 94.00 121 TYR A N 1
ATOM 881 C CA . TYR A 1 121 ? 4.340 0.968 3.533 1.00 94.00 121 TYR A CA 1
ATOM 882 C C . TYR A 1 121 ? 4.556 0.018 2.358 1.00 94.00 121 TYR A C 1
ATOM 884 O O . TYR A 1 121 ? 5.000 -1.110 2.568 1.00 94.00 121 TYR A O 1
ATOM 892 N N . ALA A 1 122 ? 4.235 0.454 1.142 1.00 94.50 122 ALA A N 1
ATOM 893 C CA . ALA A 1 122 ? 4.413 -0.330 -0.073 1.00 94.50 122 ALA A CA 1
ATOM 894 C C . ALA A 1 122 ? 5.824 -0.156 -0.666 1.00 94.50 122 ALA A C 1
ATOM 896 O O . ALA A 1 122 ? 6.343 -1.089 -1.278 1.00 94.50 122 ALA A O 1
ATOM 897 N N . CYS A 1 123 ? 6.479 0.984 -0.421 1.00 93.56 123 CYS A N 1
ATOM 898 C CA . CYS A 1 123 ? 7.809 1.313 -0.943 1.00 93.56 123 CYS A CA 1
ATOM 899 C C . CYS A 1 123 ? 8.881 0.213 -0.744 1.00 93.56 123 CYS A C 1
ATOM 901 O O . CYS A 1 123 ? 9.531 -0.152 -1.723 1.00 93.56 123 CYS A O 1
ATOM 903 N N . PRO A 1 124 ? 9.059 -0.402 0.446 1.00 92.94 124 PRO A N 1
ATOM 904 C CA . PRO A 1 124 ? 10.067 -1.451 0.629 1.00 92.94 124 PRO A CA 1
ATOM 905 C C . PRO A 1 124 ? 9.814 -2.700 -0.222 1.00 92.94 124 PRO A C 1
ATOM 907 O O . PRO A 1 124 ? 10.751 -3.404 -0.592 1.00 92.94 124 PRO A O 1
ATOM 910 N N . PHE A 1 125 ? 8.548 -2.990 -0.532 1.00 94.19 125 PHE A N 1
ATOM 911 C CA . PHE A 1 125 ? 8.174 -4.174 -1.298 1.00 94.19 125 PHE A CA 1
ATOM 912 C C . PHE A 1 125 ? 8.504 -4.024 -2.781 1.00 94.19 125 PHE A C 1
ATOM 914 O O . PHE A 1 125 ? 8.792 -5.028 -3.431 1.00 94.19 125 PHE A O 1
ATOM 921 N N . ALA A 1 126 ? 8.551 -2.794 -3.296 1.00 92.12 126 ALA A N 1
ATOM 922 C CA . ALA A 1 126 ? 8.945 -2.537 -4.675 1.00 92.12 126 ALA A CA 1
ATOM 923 C C . ALA A 1 126 ? 10.377 -3.007 -4.993 1.00 92.12 126 ALA A C 1
ATOM 925 O O . ALA A 1 126 ? 10.663 -3.391 -6.122 1.00 92.12 126 ALA A O 1
ATOM 926 N N . PHE A 1 127 ? 11.259 -3.082 -3.989 1.00 92.38 127 PHE A N 1
ATOM 927 C CA . PHE A 1 127 ? 12.604 -3.642 -4.152 1.00 92.38 127 PHE A CA 1
ATOM 928 C C . PHE A 1 127 ? 12.642 -5.172 -4.253 1.00 92.38 127 PHE A C 1
ATOM 930 O O . PHE A 1 127 ? 13.652 -5.731 -4.678 1.00 92.38 127 PHE A O 1
ATOM 937 N N . LEU A 1 128 ? 11.585 -5.870 -3.825 1.00 93.56 128 LEU A N 1
ATOM 938 C CA . LEU A 1 128 ? 11.571 -7.334 -3.780 1.00 93.56 128 LEU A CA 1
ATOM 939 C C . LEU A 1 128 ? 11.232 -7.951 -5.137 1.00 93.56 128 LEU A C 1
ATOM 941 O O . LEU A 1 128 ? 11.758 -9.009 -5.482 1.00 93.56 128 LEU A O 1
ATOM 945 N N . ALA A 1 129 ? 10.318 -7.328 -5.879 1.00 91.06 129 ALA A N 1
ATOM 946 C CA . ALA A 1 129 ? 9.883 -7.805 -7.181 1.00 91.06 129 ALA A CA 1
ATOM 947 C C . ALA A 1 129 ? 9.286 -6.669 -8.014 1.00 91.06 129 ALA A C 1
ATOM 949 O O . ALA A 1 129 ? 8.527 -5.854 -7.506 1.00 91.06 129 ALA A O 1
ATOM 950 N N . ASP A 1 130 ? 9.546 -6.716 -9.318 1.00 89.38 130 ASP A N 1
ATOM 951 C CA . ASP A 1 130 ? 9.065 -5.746 -10.313 1.00 89.38 130 ASP A CA 1
ATOM 952 C C . ASP A 1 130 ? 7.642 -6.059 -10.829 1.00 89.38 130 ASP A C 1
ATOM 954 O O . ASP A 1 130 ? 7.032 -5.320 -11.594 1.00 89.38 130 ASP A O 1
ATOM 958 N N . ARG A 1 131 ? 7.071 -7.202 -10.426 1.00 94.19 131 ARG A N 1
ATOM 959 C CA . ARG A 1 131 ? 5.745 -7.646 -10.879 1.00 94.19 131 ARG A CA 1
ATOM 960 C C . ARG A 1 131 ? 4.711 -7.515 -9.773 1.00 94.19 131 ARG A C 1
ATOM 962 O O . ARG A 1 131 ? 4.842 -8.165 -8.733 1.00 94.19 131 ARG A O 1
ATOM 969 N N . LEU A 1 132 ? 3.622 -6.796 -10.068 1.00 94.00 132 LEU A N 1
ATOM 970 C CA . LEU A 1 132 ? 2.479 -6.613 -9.164 1.00 94.00 132 LEU A CA 1
ATOM 971 C C . LEU A 1 132 ? 1.944 -7.947 -8.617 1.00 94.00 132 LEU A C 1
ATOM 973 O O . LEU A 1 132 ? 1.694 -8.073 -7.424 1.00 94.00 132 LEU A O 1
ATOM 977 N N . GLU A 1 133 ? 1.827 -8.960 -9.480 1.00 93.88 133 GLU A N 1
ATOM 978 C CA . GLU A 1 133 ? 1.334 -10.304 -9.134 1.00 93.88 133 GLU A CA 1
ATOM 979 C C . GLU A 1 133 ? 2.131 -10.978 -8.008 1.00 93.88 133 GLU A C 1
ATOM 981 O O . GLU A 1 133 ? 1.568 -11.738 -7.223 1.00 93.88 133 GLU A O 1
ATOM 986 N N . THR A 1 134 ? 3.431 -10.693 -7.922 1.00 94.12 134 THR A N 1
ATOM 987 C CA . THR A 1 134 ? 4.332 -11.280 -6.926 1.00 94.12 134 THR A CA 1
ATOM 988 C C . THR A 1 134 ? 4.391 -10.428 -5.664 1.00 94.12 134 THR A C 1
ATOM 990 O O . THR A 1 134 ? 4.363 -10.954 -4.553 1.00 94.12 134 THR A O 1
ATOM 993 N N . VAL A 1 135 ? 4.471 -9.106 -5.826 1.00 95.75 135 VAL A N 1
ATOM 994 C CA . VAL A 1 135 ? 4.702 -8.176 -4.716 1.00 95.75 135 VAL A CA 1
ATOM 995 C C . VAL A 1 135 ? 3.429 -7.883 -3.916 1.00 95.75 135 VAL A C 1
ATOM 997 O O . VAL A 1 135 ? 3.470 -7.796 -2.689 1.00 95.75 135 VAL A O 1
ATOM 1000 N N . TYR A 1 136 ? 2.273 -7.801 -4.579 1.00 95.69 136 TYR A N 1
ATOM 1001 C CA . TYR A 1 136 ? 1.018 -7.428 -3.933 1.00 95.69 136 TYR A CA 1
ATOM 1002 C C . TYR A 1 136 ? 0.548 -8.441 -2.875 1.00 95.69 136 TYR A C 1
ATOM 1004 O O . TYR A 1 136 ? 0.188 -8.010 -1.778 1.00 95.69 136 TYR A O 1
ATOM 1012 N N . PRO A 1 137 ? 0.583 -9.771 -3.108 1.00 95.06 137 PRO A N 1
ATOM 1013 C CA . PRO A 1 137 ? 0.234 -10.739 -2.069 1.00 95.06 137 PRO A CA 1
ATOM 1014 C C . PRO A 1 137 ? 1.128 -10.631 -0.827 1.00 95.06 137 PRO A C 1
ATOM 1016 O O . PRO A 1 137 ? 0.634 -10.795 0.289 1.00 95.06 137 PRO A O 1
ATOM 1019 N N . LEU A 1 138 ? 2.419 -10.318 -1.006 1.00 95.12 138 LEU A N 1
ATOM 1020 C CA . LEU A 1 138 ? 3.360 -10.101 0.097 1.00 95.12 138 LEU A CA 1
ATOM 1021 C C . LEU A 1 138 ? 2.997 -8.840 0.884 1.00 95.12 138 LEU A C 1
ATOM 1023 O O . LEU A 1 138 ? 2.855 -8.901 2.106 1.00 95.12 138 LEU A O 1
ATOM 1027 N N . PHE A 1 139 ? 2.783 -7.727 0.179 1.00 95.44 139 PHE A N 1
ATOM 1028 C CA . PHE A 1 139 ? 2.368 -6.464 0.782 1.00 95.44 139 PHE A CA 1
ATOM 1029 C C . PHE A 1 139 ? 1.042 -6.611 1.539 1.00 95.44 139 PHE A C 1
ATOM 1031 O O . PHE A 1 139 ? 0.947 -6.234 2.706 1.00 95.44 139 PHE A O 1
ATOM 1038 N N . ARG A 1 140 ? 0.033 -7.243 0.927 1.00 94.44 140 ARG A N 1
ATOM 1039 C CA . ARG A 1 140 ? -1.263 -7.503 1.563 1.00 94.44 140 ARG A CA 1
ATOM 1040 C C . ARG A 1 140 ? -1.116 -8.359 2.820 1.00 94.44 140 ARG A C 1
ATOM 1042 O O . ARG A 1 140 ? -1.721 -8.032 3.840 1.00 94.44 140 ARG A O 1
ATOM 1049 N N . ALA A 1 141 ? -0.340 -9.442 2.767 1.00 94.12 141 ALA A N 1
ATOM 1050 C CA . ALA A 1 141 ? -0.120 -10.309 3.924 1.00 94.12 141 ALA A CA 1
ATOM 1051 C C . ALA A 1 141 ? 0.574 -9.556 5.070 1.00 94.12 141 ALA A C 1
ATOM 1053 O O . ALA A 1 141 ? 0.163 -9.671 6.225 1.00 94.12 141 ALA A O 1
ATOM 1054 N N . PHE A 1 142 ? 1.581 -8.740 4.750 1.00 93.31 142 PHE A N 1
ATOM 1055 C CA . PHE A 1 142 ? 2.262 -7.892 5.724 1.00 93.31 142 PHE A CA 1
ATOM 1056 C C . PHE A 1 142 ? 1.317 -6.851 6.337 1.00 93.31 142 PHE A C 1
ATOM 1058 O O . PHE A 1 142 ? 1.272 -6.696 7.561 1.00 93.31 142 PHE A O 1
ATOM 1065 N N . TYR A 1 143 ? 0.506 -6.197 5.503 1.00 92.94 143 TYR A N 1
ATOM 1066 C CA . TYR A 1 143 ? -0.476 -5.213 5.939 1.00 92.94 143 TYR A CA 1
ATOM 1067 C C . TYR A 1 143 ? -1.494 -5.818 6.914 1.00 92.94 143 TYR A C 1
ATOM 1069 O O . TYR A 1 143 ? -1.681 -5.306 8.018 1.00 92.94 143 TYR A O 1
ATOM 1077 N N . CYS A 1 144 ? -2.102 -6.946 6.537 1.00 91.38 144 CYS A N 1
ATOM 1078 C CA . CYS A 1 144 ? -3.153 -7.606 7.316 1.00 91.38 144 CYS A CA 1
ATOM 1079 C C . CYS A 1 144 ? -2.656 -8.196 8.645 1.00 91.38 144 CYS A C 1
ATOM 1081 O O . CYS A 1 144 ? -3.457 -8.395 9.558 1.00 91.38 144 CYS A O 1
ATOM 1083 N N . ARG A 1 145 ? -1.355 -8.483 8.766 1.00 90.44 145 ARG A N 1
ATOM 1084 C CA . ARG A 1 145 ? -0.751 -9.083 9.964 1.00 90.44 145 ARG A CA 1
ATOM 1085 C C . ARG A 1 145 ? -0.164 -8.052 10.928 1.00 90.44 145 ARG A C 1
ATOM 1087 O O . ARG A 1 145 ? -0.273 -8.205 12.145 1.00 90.44 145 ARG A O 1
ATOM 1094 N N . HIS A 1 146 ? 0.489 -7.024 10.389 1.00 89.06 146 HIS A N 1
ATOM 1095 C CA . HIS A 1 146 ? 1.297 -6.092 11.175 1.00 89.06 146 HIS A CA 1
ATOM 1096 C C . HIS A 1 146 ? 0.758 -4.662 11.141 1.00 89.06 146 HIS A C 1
ATOM 1098 O O . HIS A 1 146 ? 0.511 -4.086 12.199 1.00 89.06 146 HIS A O 1
ATOM 1104 N N . LEU A 1 147 ? 0.542 -4.091 9.952 1.00 88.88 147 LEU A N 1
ATOM 1105 C CA . LEU A 1 147 ? 0.173 -2.674 9.822 1.00 88.88 147 LEU A CA 1
ATOM 1106 C C . LEU A 1 147 ? -1.239 -2.380 10.340 1.00 88.88 147 LEU A C 1
ATOM 1108 O O . LEU A 1 147 ? -1.472 -1.324 10.921 1.00 88.88 147 LEU A O 1
ATOM 1112 N N . CYS A 1 148 ? -2.159 -3.339 10.238 1.00 86.56 148 CYS A N 1
ATOM 1113 C CA . CYS A 1 148 ? -3.497 -3.232 10.825 1.00 86.56 148 CYS A CA 1
ATOM 1114 C C . CYS A 1 148 ? -3.465 -2.907 12.337 1.00 86.56 148 CYS A C 1
ATOM 1116 O O . CYS A 1 148 ? -4.256 -2.094 12.821 1.00 86.56 148 CYS A O 1
ATOM 1118 N N . ARG A 1 149 ? -2.490 -3.462 13.073 1.00 85.94 149 ARG A N 1
ATOM 1119 C CA . ARG A 1 149 ? -2.309 -3.245 14.518 1.00 85.94 149 ARG A CA 1
ATOM 1120 C C . ARG A 1 149 ? -1.755 -1.861 14.847 1.00 85.94 149 ARG A C 1
ATOM 1122 O O . ARG A 1 149 ? -1.975 -1.371 15.950 1.00 85.94 149 ARG A O 1
ATOM 1129 N N . LEU A 1 150 ? -1.041 -1.230 13.913 1.00 85.25 150 LEU A N 1
ATOM 1130 C CA . LEU A 1 150 ? -0.533 0.136 14.083 1.00 85.25 150 LEU A CA 1
ATOM 1131 C C . LEU A 1 150 ? -1.645 1.177 13.958 1.00 85.25 150 LEU A C 1
ATOM 1133 O O . LEU A 1 150 ? -1.559 2.239 14.564 1.00 85.25 150 LEU A O 1
ATOM 1137 N N . HIS A 1 151 ? -2.695 0.866 13.200 1.00 84.56 151 HIS A N 1
ATOM 1138 C CA . HIS A 1 151 ? -3.840 1.759 13.014 1.00 84.56 151 HIS A CA 1
ATOM 1139 C C . HIS A 1 151 ? -4.906 1.600 14.104 1.00 84.56 151 HIS A C 1
ATOM 1141 O O . HIS A 1 151 ? -5.770 2.459 14.246 1.00 84.56 151 HIS A O 1
ATOM 1147 N N . THR A 1 152 ? -4.825 0.528 14.894 1.00 81.62 152 THR A N 1
ATOM 1148 C CA . THR A 1 152 ? -5.769 0.244 15.974 1.00 81.62 152 THR A CA 1
ATOM 1149 C C . THR A 1 152 ? -5.215 0.745 17.307 1.00 81.62 152 THR A C 1
ATOM 1151 O O . THR A 1 152 ? -4.161 0.300 17.765 1.00 81.62 152 THR A O 1
ATOM 1154 N N . LEU A 1 153 ? -5.946 1.638 1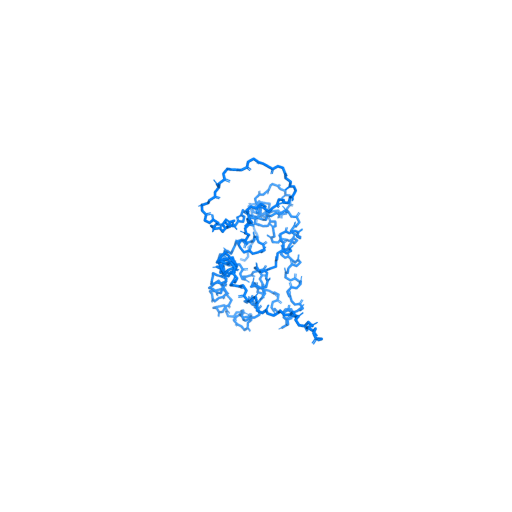7.977 1.00 80.50 153 LEU A N 1
ATOM 1155 C CA . LEU A 1 153 ? -5.632 2.038 19.350 1.00 80.50 153 LEU A CA 1
ATOM 1156 C C . LEU A 1 153 ? -6.113 0.954 20.318 1.00 80.50 153 LEU A C 1
ATOM 1158 O O . LEU A 1 153 ? -7.299 0.849 20.618 1.00 80.50 153 LEU A O 1
ATOM 1162 N N . SER A 1 154 ? -5.182 0.135 20.799 1.00 79.56 154 SER A N 1
ATOM 1163 C CA . SER A 1 154 ? -5.448 -0.919 21.777 1.00 79.56 154 SER A CA 1
ATOM 1164 C C . SER A 1 154 ? -4.275 -1.054 22.749 1.00 79.56 154 SER A C 1
ATOM 1166 O O . SER A 1 154 ? -3.126 -0.780 22.399 1.00 79.56 154 SER A O 1
ATOM 1168 N N . SER A 1 155 ? -4.565 -1.483 23.977 1.00 79.12 155 SER A N 1
ATOM 1169 C CA . SER A 1 155 ? -3.568 -1.780 25.015 1.00 79.12 155 SER A CA 1
ATOM 1170 C C . SER A 1 155 ? -2.892 -3.147 24.834 1.00 79.12 155 SER A C 1
ATOM 1172 O O . SER A 1 155 ? -2.096 -3.550 25.678 1.00 79.12 155 SER A O 1
ATOM 1174 N N . GLU A 1 156 ? -3.219 -3.884 23.769 1.00 79.31 156 GLU A N 1
ATOM 1175 C CA . GLU A 1 156 ? -2.632 -5.193 23.488 1.00 79.31 156 GLU A CA 1
ATOM 1176 C C . GLU A 1 156 ? -1.130 -5.094 23.137 1.00 79.31 156 GLU A C 1
ATOM 1178 O O . GLU A 1 156 ? -0.712 -4.157 22.447 1.00 79.31 156 GLU A O 1
ATOM 1183 N N . PRO A 1 157 ? -0.289 -6.063 23.553 1.00 70.94 157 PRO A N 1
ATOM 1184 C CA . PRO A 1 157 ? 1.080 -6.168 23.060 1.00 70.94 157 PRO A CA 1
ATOM 1185 C C . PRO A 1 157 ? 1.101 -6.227 21.524 1.00 70.94 157 PRO A C 1
ATOM 1187 O O . PRO A 1 157 ? 0.410 -7.052 20.927 1.00 70.94 157 PRO A O 1
ATOM 1190 N N . ARG A 1 158 ? 1.966 -5.410 20.893 1.00 79.12 158 ARG A N 1
ATOM 1191 C CA . ARG A 1 158 ? 2.158 -5.240 19.425 1.00 79.12 158 ARG A CA 1
ATOM 1192 C C . ARG A 1 158 ? 1.280 -4.181 18.738 1.00 79.12 158 ARG A C 1
ATOM 1194 O O . ARG A 1 158 ? 1.149 -4.215 17.515 1.00 79.12 158 ARG A O 1
ATOM 1201 N N . THR A 1 159 ? 0.702 -3.249 19.487 1.00 84.25 159 THR A N 1
ATOM 1202 C CA . THR A 1 159 ? 0.050 -2.048 18.939 1.00 84.25 159 THR A CA 1
ATOM 1203 C C . THR A 1 159 ? 1.004 -0.855 18.940 1.00 84.25 159 THR A C 1
ATOM 1205 O O . THR A 1 159 ? 2.102 -0.911 19.504 1.00 84.25 159 THR A O 1
ATOM 1208 N N . LEU A 1 160 ? 0.574 0.254 18.334 1.00 85.62 160 LEU A N 1
ATOM 1209 C CA . LEU A 1 160 ? 1.337 1.503 18.317 1.00 85.62 160 LEU A CA 1
ATOM 1210 C C . LEU A 1 160 ? 1.706 1.995 19.730 1.00 85.62 160 LEU A C 1
ATOM 1212 O O . LEU A 1 160 ? 2.825 2.450 19.940 1.00 85.62 160 LEU A O 1
ATOM 1216 N N . LEU A 1 161 ? 0.804 1.861 20.712 1.00 85.50 161 LEU A N 1
ATOM 1217 C CA . LEU A 1 161 ? 1.034 2.355 22.078 1.00 85.50 161 LEU A CA 1
ATOM 1218 C C . LEU A 1 161 ? 2.213 1.656 22.763 1.00 85.50 161 LEU A C 1
ATOM 1220 O O . LEU A 1 161 ? 3.023 2.308 23.414 1.00 85.50 161 LEU A O 1
ATOM 1224 N N . GLN A 1 162 ? 2.339 0.346 22.562 1.00 84.56 162 GLN A N 1
ATOM 1225 C CA . GLN A 1 162 ? 3.453 -0.444 23.086 1.00 84.56 162 GLN A CA 1
ATOM 1226 C C . GLN A 1 162 ? 4.780 -0.094 22.403 1.00 84.56 162 GLN A C 1
ATOM 1228 O O . GLN A 1 162 ? 5.827 -0.068 23.045 1.00 84.56 162 GLN A O 1
ATOM 1233 N N . LEU A 1 163 ? 4.736 0.238 21.110 1.00 83.00 163 LEU A N 1
ATOM 1234 C CA . LEU A 1 163 ? 5.902 0.743 20.388 1.00 83.00 163 LEU A CA 1
ATOM 1235 C C . LEU A 1 163 ? 6.362 2.088 20.977 1.00 83.00 163 LEU A C 1
ATOM 1237 O O . LEU A 1 163 ? 7.545 2.269 21.254 1.00 83.00 163 LEU A O 1
ATOM 1241 N N . CYS A 1 164 ? 5.425 3.006 21.234 1.00 84.50 164 CYS A N 1
ATOM 1242 C CA . CYS A 1 164 ? 5.714 4.292 21.869 1.00 84.50 164 CYS A CA 1
ATOM 1243 C C . CYS A 1 164 ? 6.271 4.135 23.291 1.00 84.50 164 CYS A C 1
ATOM 1245 O O . CYS A 1 164 ? 7.212 4.840 23.648 1.00 84.50 164 CYS A O 1
ATOM 1247 N N . GLU A 1 165 ? 5.729 3.209 24.086 1.00 85.00 165 GLU A N 1
ATOM 1248 C CA . GLU A 1 165 ? 6.237 2.904 25.428 1.00 85.00 165 GLU A CA 1
ATOM 1249 C C . GLU A 1 165 ? 7.698 2.435 25.373 1.00 85.00 165 GLU A C 1
ATOM 1251 O O . GLU A 1 165 ? 8.538 2.945 26.113 1.00 85.00 165 GLU A O 1
ATOM 1256 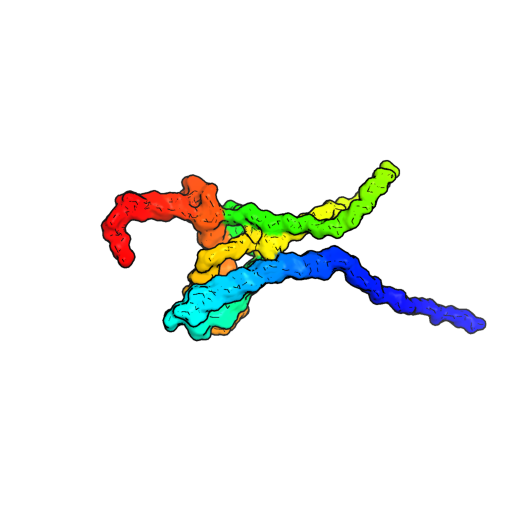N N . LEU A 1 166 ? 8.034 1.544 24.435 1.00 84.00 166 LEU A N 1
ATOM 1257 C CA . LEU A 1 166 ? 9.403 1.062 24.247 1.00 84.00 166 LEU A CA 1
ATOM 1258 C C . LEU A 1 166 ? 10.379 2.197 23.898 1.00 84.00 166 LEU A C 1
ATOM 1260 O O . LEU A 1 166 ? 11.471 2.259 24.464 1.00 84.00 166 LEU A O 1
ATOM 1264 N N . PHE A 1 167 ? 9.984 3.128 23.025 1.00 82.38 167 PHE A N 1
ATOM 1265 C CA . PHE A 1 167 ? 10.811 4.298 22.702 1.00 82.38 167 PHE A CA 1
ATOM 1266 C C . PHE A 1 167 ? 10.957 5.270 23.878 1.00 82.38 167 PHE A C 1
ATOM 1268 O O . PHE A 1 167 ? 12.020 5.864 24.053 1.00 82.38 167 PHE A O 1
ATOM 1275 N N . LEU A 1 168 ? 9.922 5.415 24.706 1.00 82.44 168 LEU A N 1
ATOM 1276 C CA . LEU A 1 168 ? 9.955 6.292 25.876 1.00 82.44 168 LEU A CA 1
ATOM 1277 C C . LEU A 1 168 ? 10.829 5.715 27.001 1.00 82.44 168 LEU A C 1
ATOM 1279 O O . LEU A 1 168 ? 11.523 6.460 27.691 1.00 82.44 168 LEU A O 1
ATOM 1283 N N . VAL A 1 169 ? 10.833 4.389 27.162 1.00 80.81 169 VAL A N 1
ATOM 1284 C CA . VAL A 1 169 ? 11.641 3.671 28.163 1.00 80.81 169 VAL A CA 1
ATOM 1285 C C . VAL A 1 169 ? 13.103 3.503 27.723 1.00 80.81 169 VAL A C 1
ATOM 1287 O O . VAL A 1 169 ? 13.992 3.433 28.574 1.00 80.81 169 VAL A O 1
ATOM 1290 N N . CYS A 1 170 ? 13.394 3.493 26.417 1.00 67.06 170 CYS A N 1
ATOM 1291 C CA . CYS A 1 170 ? 14.753 3.386 25.874 1.00 67.06 170 CYS A CA 1
ATOM 1292 C C . CYS A 1 170 ? 15.220 4.673 25.157 1.00 67.06 170 CYS A C 1
ATOM 1294 O O . CYS A 1 170 ? 15.440 4.652 23.945 1.00 67.06 170 CYS A O 1
ATOM 1296 N N . PRO A 1 171 ? 15.489 5.780 25.880 1.00 63.00 171 PRO A N 1
ATOM 1297 C CA . PRO A 1 171 ? 15.904 7.053 25.278 1.00 63.00 171 PRO A CA 1
ATOM 1298 C C . PRO A 1 171 ? 17.304 7.039 24.627 1.00 63.00 171 PRO A C 1
ATOM 1300 O O . PRO A 1 171 ? 17.704 8.035 24.036 1.00 63.00 171 PRO A O 1
ATOM 1303 N N . ASN A 1 172 ? 18.061 5.937 24.722 1.00 58.94 172 ASN A N 1
ATOM 1304 C CA . ASN A 1 172 ? 19.396 5.795 24.118 1.00 58.94 172 ASN A CA 1
ATOM 1305 C C . ASN A 1 172 ? 19.393 5.103 22.739 1.00 58.94 172 ASN A C 1
ATOM 1307 O O . ASN A 1 172 ? 20.464 4.830 22.199 1.00 58.94 172 ASN A O 1
ATOM 1311 N N . TYR A 1 173 ? 18.228 4.796 22.161 1.00 59.38 173 TYR A N 1
ATOM 1312 C CA . TYR A 1 173 ? 18.145 4.263 20.799 1.00 59.38 173 TYR A CA 1
ATOM 1313 C C . TYR A 1 173 ? 18.169 5.424 19.792 1.00 59.38 173 TYR A C 1
ATOM 1315 O O . TYR A 1 173 ? 17.131 5.920 19.361 1.00 59.38 173 TYR A O 1
ATOM 1323 N N . VAL A 1 174 ? 19.374 5.915 19.495 1.00 51.62 174 VAL A N 1
ATOM 1324 C CA . VAL A 1 174 ? 19.619 6.937 18.467 1.00 51.62 174 VAL A CA 1
ATOM 1325 C C . VAL A 1 174 ? 19.431 6.288 17.092 1.00 51.62 174 VAL A C 1
ATOM 1327 O O . VAL A 1 174 ? 20.151 5.343 16.768 1.00 51.62 174 VAL A O 1
ATOM 1330 N N . ILE A 1 175 ? 18.447 6.769 16.326 1.00 50.47 175 ILE A N 1
ATOM 1331 C CA . ILE A 1 175 ? 18.287 6.500 14.885 1.00 50.47 175 ILE A CA 1
ATOM 1332 C C . ILE A 1 175 ? 19.150 7.500 14.118 1.00 50.47 175 ILE A C 1
ATOM 1334 O O . ILE A 1 175 ? 19.116 8.693 14.503 1.00 50.47 175 ILE A O 1
#

pLDDT: mean 75.03, std 20.85, range [28.66, 95.88]

InterPro domains:
  IPR042507 TBC1 domain family member 19 [PTHR16110] (26-167)

Foldseek 3Di:
DDDDDDDDDDPDDDPPLVVVLVVLQCPCLVVLLVQLCVPQCPDPLRNVCSVLLSVLSNVLLQDLCLQVLAPVHQLDQFDWDQRDPDDDPPDDDDDDDDDPDRDTRTGNSNRDHDDHCPSVLLRVLCVVDVDSVPSNVVSSNCCRYQVSQQSHDDPDPRHVVNVVVVCVVCVPPDD